Protein AF-X1EJP6-F1 (afdb_monomer_lite)

Radius of gyration: 12.08 Å; chains: 1; bounding box: 36×25×29 Å

Secondary structure (DSSP, 8-state):
-EEEEETTEEEEEEEEEETTEEEEE-SSTTSPPEEE-TT-TTEEEEEE--------

Organism: NCBI:txid412755

Foldseek 3Di:
DFFKQQQNDTDDFDWDDDPQWIWGHHPDPVDDIDIGHPPDPRMDGPGDDDDDDDDD

Sequence (56 aa):
MVIALIEDEATVKRFYRDKGKIKLQPENDAMEPIIVDPTDKNIMIIGKVEGVIRKV

InterPro domains:
  IPR015927 Peptidase S24/S26A/S26B/S26C [PF00717] (1-49)
  IPR036286 LexA/Signal peptidase-like superfamily [SSF51306] (2-54)
  IPR039418 Le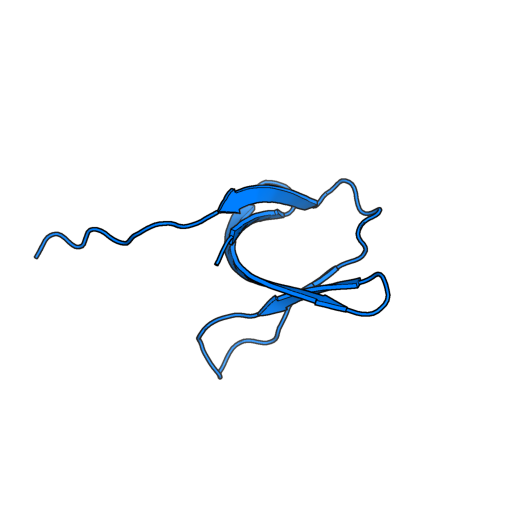xA-like [cd06529] (1-49)
  IPR050077 LexA repressor [PTHR33516] (1-56)

Structure (mmCIF, N/CA/C/O backbone):
data_AF-X1EJP6-F1
#
_entry.id   AF-X1EJP6-F1
#
loop_
_atom_site.group_PDB
_atom_site.id
_atom_site.type_symbol
_atom_site.label_atom_id
_atom_site.label_alt_id
_atom_site.label_comp_id
_atom_site.label_asym_id
_atom_site.label_entity_id
_atom_site.label_seq_id
_atom_site.pdbx_PDB_ins_code
_atom_site.Cartn_x
_atom_site.Cartn_y
_atom_site.Cartn_z
_atom_site.occupancy
_atom_site.B_iso_or_equiv
_atom_site.auth_seq_id
_atom_site.auth_comp_id
_atom_site.auth_asym_id
_atom_site.auth_atom_id
_atom_site.pdbx_PDB_model_num
ATOM 1 N N . MET A 1 1 ? -3.654 1.082 -9.501 1.00 91.44 1 MET A N 1
ATOM 2 C CA . MET A 1 1 ? -2.699 1.061 -8.372 1.00 91.44 1 MET A CA 1
ATOM 3 C C . MET A 1 1 ? -2.728 2.402 -7.674 1.00 91.44 1 MET A C 1
ATOM 5 O O . MET A 1 1 ? -3.018 3.405 -8.319 1.00 91.44 1 MET A O 1
ATOM 9 N N . VAL A 1 2 ? -2.438 2.403 -6.381 1.00 95.62 2 VAL A N 1
ATOM 10 C CA . VAL A 1 2 ? -2.307 3.612 -5.565 1.00 95.62 2 VAL A CA 1
ATOM 11 C C . VAL A 1 2 ? -0.995 3.573 -4.797 1.00 95.62 2 VAL A C 1
ATOM 13 O O . VAL A 1 2 ? -0.448 2.492 -4.560 1.00 95.62 2 VAL A O 1
ATOM 16 N N . ILE A 1 3 ? -0.531 4.754 -4.411 1.00 95.94 3 ILE A N 1
ATOM 17 C CA . ILE A 1 3 ? 0.498 4.939 -3.397 1.00 95.94 3 ILE A CA 1
ATOM 18 C C . ILE A 1 3 ? -0.239 5.112 -2.070 1.00 95.94 3 ILE A C 1
ATOM 20 O O . ILE A 1 3 ? -1.058 6.024 -1.934 1.00 95.94 3 ILE A O 1
ATOM 24 N N . ALA A 1 4 ? 0.024 4.219 -1.124 1.00 94.75 4 ALA A N 1
ATOM 25 C CA . ALA A 1 4 ? -0.506 4.274 0.231 1.00 94.75 4 ALA A CA 1
ATOM 26 C C . ALA A 1 4 ? 0.651 4.541 1.199 1.00 94.75 4 ALA A C 1
ATOM 28 O O . ALA A 1 4 ? 1.684 3.884 1.098 1.00 94.75 4 ALA A O 1
ATOM 29 N N . LEU A 1 5 ? 0.472 5.488 2.113 1.00 94.94 5 LEU A N 1
ATOM 30 C CA . LEU A 1 5 ? 1.282 5.612 3.316 1.00 94.94 5 LEU A CA 1
ATOM 31 C C . LEU A 1 5 ? 0.609 4.773 4.396 1.00 94.94 5 LEU A C 1
ATOM 33 O O . LEU A 1 5 ? -0.582 4.966 4.645 1.00 94.94 5 LEU A O 1
ATOM 37 N N . ILE A 1 6 ? 1.342 3.835 4.977 1.00 92.38 6 ILE A N 1
ATOM 38 C CA . ILE A 1 6 ? 0.908 3.058 6.136 1.00 92.38 6 ILE A CA 1
ATOM 39 C C . ILE A 1 6 ? 1.938 3.332 7.223 1.00 92.38 6 ILE A C 1
ATOM 41 O O . ILE A 1 6 ? 3.113 3.031 7.028 1.00 92.38 6 ILE A O 1
ATOM 45 N N . GLU A 1 7 ? 1.498 3.944 8.318 1.00 89.19 7 GLU A N 1
ATOM 46 C CA . GLU A 1 7 ? 2.379 4.563 9.311 1.00 89.19 7 GLU A CA 1
ATOM 47 C C . GLU A 1 7 ? 3.344 5.543 8.617 1.00 89.19 7 GLU A C 1
ATOM 49 O O . GLU A 1 7 ? 2.890 6.552 8.078 1.00 89.19 7 GLU A O 1
ATOM 54 N N . ASP A 1 8 ? 4.636 5.218 8.550 1.00 90.38 8 ASP A N 1
ATOM 55 C CA . ASP A 1 8 ? 5.666 6.013 7.871 1.00 90.38 8 ASP A CA 1
ATOM 56 C C . ASP A 1 8 ? 6.237 5.317 6.614 1.00 90.38 8 ASP A C 1
ATOM 58 O O . ASP A 1 8 ? 7.198 5.798 6.006 1.00 90.38 8 ASP A O 1
ATOM 62 N N . GLU A 1 9 ? 5.651 4.192 6.182 1.00 93.19 9 GLU A N 1
ATOM 63 C CA . GLU A 1 9 ? 6.105 3.430 5.014 1.00 93.19 9 GLU A CA 1
ATOM 64 C C . GLU A 1 9 ? 5.227 3.687 3.779 1.00 93.19 9 GLU A C 1
ATOM 66 O O . GLU A 1 9 ? 4.009 3.479 3.776 1.00 93.19 9 GLU A O 1
ATOM 71 N N . ALA A 1 10 ? 5.857 4.112 2.680 1.00 93.62 10 ALA A N 1
ATOM 72 C CA . ALA A 1 10 ? 5.186 4.284 1.396 1.00 93.62 10 ALA A CA 1
ATOM 73 C C . ALA A 1 10 ? 5.174 2.969 0.603 1.00 93.62 10 ALA A C 1
ATOM 75 O O . ALA A 1 10 ? 6.218 2.430 0.236 1.00 93.62 10 ALA A O 1
ATOM 76 N N . THR A 1 11 ? 3.981 2.488 0.256 1.00 93.56 11 THR A N 1
ATOM 77 C CA . THR A 1 11 ? 3.788 1.245 -0.491 1.00 93.56 11 THR A CA 1
ATOM 78 C C . THR A 1 11 ? 2.952 1.450 -1.747 1.00 93.56 11 THR A C 1
ATOM 80 O O . THR A 1 11 ? 2.042 2.279 -1.800 1.00 93.56 11 THR A O 1
ATOM 83 N N . VAL A 1 12 ? 3.229 0.650 -2.778 1.00 95.19 12 VAL A N 1
ATOM 84 C CA . VAL A 1 12 ? 2.421 0.614 -3.999 1.00 95.19 12 VAL A CA 1
ATOM 85 C C . VAL A 1 12 ? 1.650 -0.694 -4.050 1.00 95.19 12 VAL A C 1
ATOM 87 O O . VAL A 1 12 ? 2.235 -1.781 -4.014 1.00 95.19 12 VAL A O 1
ATOM 90 N N . LYS A 1 13 ? 0.322 -0.585 -4.115 1.00 95.25 13 LYS A N 1
ATOM 91 C CA . LYS A 1 13 ? -0.598 -1.728 -4.132 1.00 95.25 13 LYS A CA 1
ATOM 92 C C . LYS A 1 13 ? -1.782 -1.457 -5.054 1.00 95.25 13 LYS A C 1
ATOM 94 O O . LYS A 1 13 ? -2.095 -0.312 -5.409 1.00 95.25 13 LYS A O 1
ATOM 99 N N . ARG A 1 14 ? -2.475 -2.515 -5.463 1.00 95.12 14 ARG A N 1
ATOM 100 C CA . ARG A 1 14 ? -3.783 -2.381 -6.096 1.00 95.12 14 ARG A CA 1
ATOM 101 C C . ARG A 1 14 ? -4.826 -2.095 -5.027 1.00 95.12 14 ARG A C 1
ATOM 103 O O . ARG A 1 14 ? -4.937 -2.808 -4.040 1.00 95.12 14 ARG A O 1
ATOM 110 N N . PHE A 1 15 ? -5.583 -1.032 -5.243 1.00 94.44 15 PHE A N 1
ATOM 111 C CA . PHE A 1 15 ? -6.614 -0.580 -4.326 1.00 94.44 15 PHE A CA 1
ATOM 112 C C . PHE A 1 15 ? -7.966 -1.161 -4.716 1.00 94.44 15 PHE A C 1
ATOM 114 O O . PHE A 1 15 ? -8.379 -1.043 -5.871 1.00 94.44 15 PHE A O 1
ATOM 121 N N . TYR A 1 16 ? -8.664 -1.719 -3.736 1.00 94.25 16 TYR A N 1
ATOM 122 C CA . TYR A 1 16 ?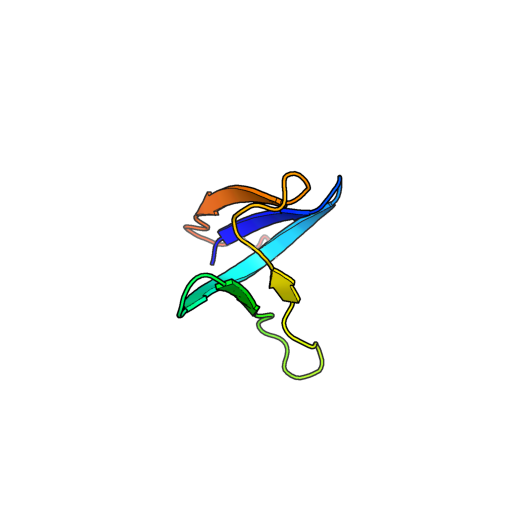 -10.068 -2.084 -3.824 1.00 94.25 16 TYR A CA 1
ATOM 123 C C . TYR A 1 16 ? -10.820 -1.492 -2.637 1.00 94.25 16 TYR A C 1
ATOM 125 O O . TYR A 1 16 ? -10.292 -1.431 -1.528 1.00 94.25 16 TYR A O 1
ATOM 133 N N . ARG A 1 17 ? -12.075 -1.103 -2.861 1.00 89.75 17 ARG A N 1
ATOM 134 C CA . ARG A 1 17 ? -12.997 -0.682 -1.807 1.00 89.75 17 ARG A CA 1
ATOM 135 C C . ARG A 1 17 ? -14.212 -1.595 -1.857 1.00 89.75 17 ARG A C 1
ATOM 137 O O . ARG A 1 17 ? -14.918 -1.588 -2.859 1.00 89.75 17 ARG A O 1
ATOM 144 N N . ASP A 1 18 ? -14.436 -2.369 -0.801 1.00 84.56 18 ASP A N 1
ATOM 145 C CA . ASP A 1 18 ? -15.576 -3.284 -0.705 1.00 84.56 18 ASP A CA 1
ATOM 146 C C . ASP A 1 18 ? -16.245 -3.175 0.664 1.00 84.56 18 ASP A C 1
ATOM 148 O O . ASP A 1 18 ? -15.569 -3.200 1.688 1.00 84.56 18 ASP A O 1
ATOM 152 N N . LYS A 1 19 ? -17.577 -3.035 0.676 1.00 83.06 19 LYS A N 1
ATOM 153 C CA . LYS A 1 19 ? -18.442 -3.069 1.877 1.00 83.06 19 LYS A CA 1
ATOM 154 C C . LYS A 1 19 ? -17.901 -2.319 3.109 1.00 83.06 19 LYS A C 1
ATOM 156 O O . LYS A 1 19 ? -18.045 -2.775 4.237 1.00 83.06 19 LYS A O 1
ATOM 161 N N . GLY A 1 20 ? -17.286 -1.156 2.898 1.00 84.00 20 GLY A N 1
ATOM 162 C CA . GLY A 1 20 ? -16.758 -0.327 3.987 1.00 84.00 20 GLY A CA 1
ATOM 163 C C . GLY A 1 20 ? -15.342 -0.676 4.450 1.00 84.00 20 GLY A C 1
ATOM 164 O O . GLY A 1 20 ? -14.873 -0.061 5.394 1.00 84.00 20 GLY A O 1
ATOM 165 N N . LYS A 1 21 ? -14.637 -1.588 3.775 1.00 89.75 21 LYS A N 1
ATOM 166 C CA . LYS A 1 21 ? -13.204 -1.847 3.965 1.00 89.75 21 LYS A CA 1
ATOM 167 C C . LYS A 1 21 ? -12.408 -1.489 2.715 1.00 89.75 21 LYS A C 1
ATOM 169 O O . LYS A 1 21 ? -12.913 -1.530 1.588 1.00 89.75 21 LYS A O 1
ATOM 174 N N . ILE A 1 22 ? -11.147 -1.139 2.921 1.00 92.62 22 ILE A N 1
ATOM 175 C CA . ILE A 1 22 ? -10.154 -0.986 1.863 1.00 92.62 22 ILE A CA 1
ATOM 176 C C . ILE A 1 22 ? -9.313 -2.265 1.832 1.00 92.62 22 ILE A C 1
ATOM 178 O O . ILE A 1 22 ? -8.917 -2.789 2.869 1.00 92.62 22 ILE A O 1
ATOM 182 N N . LYS A 1 23 ? -9.042 -2.784 0.635 1.00 94.12 23 LYS A N 1
ATOM 183 C CA . LYS A 1 23 ? -8.088 -3.872 0.418 1.00 94.12 23 LYS A CA 1
ATOM 184 C C . LYS A 1 23 ? -6.949 -3.367 -0.455 1.00 94.12 23 LYS A C 1
ATOM 186 O O . LYS A 1 23 ? -7.174 -2.954 -1.595 1.00 94.12 23 LYS A O 1
ATOM 191 N N . LEU A 1 24 ? -5.734 -3.443 0.073 1.00 94.19 24 LEU A N 1
ATOM 192 C CA . LEU A 1 24 ? -4.497 -3.172 -0.646 1.00 94.19 24 LEU A CA 1
ATOM 193 C C . LEU A 1 24 ? -3.883 -4.510 -1.063 1.00 94.19 24 LEU A C 1
ATOM 195 O O . LEU A 1 24 ? -3.274 -5.223 -0.270 1.00 94.19 24 LEU A O 1
ATOM 199 N N . GLN A 1 25 ? -4.099 -4.867 -2.323 1.00 94.75 25 GLN A N 1
ATOM 200 C CA . GLN A 1 25 ? -3.677 -6.131 -2.911 1.00 94.75 25 GLN A CA 1
ATOM 201 C C . GLN A 1 25 ? -2.274 -5.989 -3.533 1.00 94.75 25 GLN A C 1
ATOM 203 O O . GLN A 1 25 ? -2.067 -5.085 -4.351 1.00 94.75 25 GLN A O 1
ATOM 208 N N . PRO A 1 26 ? -1.305 -6.849 -3.178 1.00 94.44 26 PRO A N 1
ATOM 209 C CA . PRO A 1 26 ? -0.038 -6.948 -3.897 1.00 94.44 26 PRO A CA 1
ATOM 210 C C . PRO A 1 26 ? -0.226 -7.587 -5.280 1.00 94.44 26 PRO A C 1
ATOM 212 O O . PRO A 1 26 ? -1.115 -8.409 -5.474 1.00 94.44 26 PRO A O 1
ATOM 215 N N . GLU A 1 27 ? 0.646 -7.232 -6.225 1.00 91.19 27 GLU A N 1
ATOM 216 C CA . GLU A 1 27 ? 0.760 -7.875 -7.552 1.00 91.19 27 GLU A CA 1
ATOM 217 C C . GLU A 1 27 ? 1.752 -9.057 -7.528 1.00 91.19 27 GLU A C 1
ATOM 219 O O . GLU A 1 27 ? 2.351 -9.405 -8.540 1.00 91.19 27 GLU A O 1
ATOM 224 N N . ASN A 1 28 ? 1.991 -9.626 -6.347 1.00 92.75 28 ASN A N 1
ATOM 225 C CA . ASN A 1 28 ? 2.831 -10.798 -6.142 1.00 92.75 28 ASN A CA 1
ATOM 226 C C . ASN A 1 28 ? 2.013 -11.822 -5.352 1.00 92.75 28 ASN A C 1
ATOM 228 O O . ASN A 1 28 ? 1.636 -11.545 -4.214 1.00 92.75 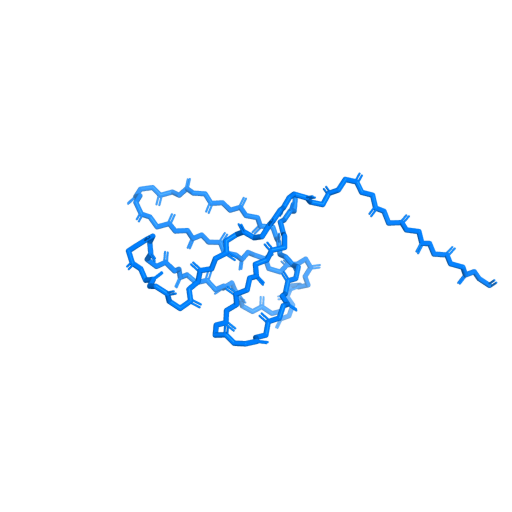28 ASN A O 1
ATOM 232 N N . ASP A 1 29 ? 1.761 -12.982 -5.958 1.00 89.81 29 ASP A N 1
ATOM 233 C CA . ASP A 1 29 ? 0.898 -14.037 -5.410 1.00 89.81 29 ASP A CA 1
ATOM 234 C C . ASP A 1 29 ? 1.430 -14.649 -4.107 1.00 89.81 29 ASP A C 1
ATOM 236 O O . ASP A 1 29 ? 0.666 -15.219 -3.334 1.00 89.81 29 ASP A O 1
ATOM 240 N N . ALA A 1 30 ? 2.729 -14.510 -3.830 1.00 94.50 30 ALA A N 1
ATOM 241 C CA . ALA A 1 30 ? 3.329 -14.962 -2.576 1.00 94.50 30 ALA A CA 1
ATOM 242 C C . ALA A 1 30 ? 3.050 -14.021 -1.386 1.00 94.50 30 ALA A C 1
ATOM 244 O O . ALA A 1 30 ? 3.449 -14.327 -0.265 1.00 94.50 30 ALA A O 1
ATOM 245 N N . MET A 1 31 ? 2.420 -12.862 -1.613 1.00 93.19 31 MET A N 1
ATOM 246 C CA . MET A 1 31 ? 2.151 -11.862 -0.579 1.00 93.19 31 MET A CA 1
ATOM 247 C C . MET A 1 31 ? 0.658 -11.774 -0.262 1.00 93.19 31 MET A C 1
ATOM 249 O O . MET A 1 31 ? -0.188 -11.703 -1.154 1.00 93.19 31 MET A O 1
ATOM 253 N N . GLU A 1 32 ? 0.334 -11.693 1.025 1.00 94.44 32 GLU A N 1
ATOM 254 C CA . GLU A 1 32 ? -1.047 -11.528 1.471 1.00 94.44 32 GLU A CA 1
ATOM 255 C C . GLU A 1 32 ? -1.555 -10.083 1.279 1.00 94.44 32 GLU A C 1
ATOM 257 O O . GLU A 1 32 ? -0.779 -9.120 1.335 1.00 94.44 32 GLU A O 1
ATOM 262 N N . PRO A 1 33 ? -2.864 -9.894 1.030 1.00 92.88 33 PRO A N 1
ATOM 263 C CA . PRO A 1 33 ? -3.466 -8.570 0.951 1.00 92.88 33 PRO A CA 1
ATOM 264 C C . PRO A 1 33 ? -3.569 -7.903 2.325 1.00 92.88 33 PRO A C 1
ATOM 266 O O . PRO A 1 33 ? -3.877 -8.544 3.326 1.00 92.88 33 PRO A O 1
ATOM 269 N N . ILE A 1 34 ? -3.432 -6.579 2.347 1.00 91.94 34 ILE A N 1
ATOM 270 C CA . ILE A 1 34 ? -3.630 -5.774 3.556 1.00 91.94 34 ILE A CA 1
ATOM 271 C C . ILE A 1 34 ? -5.086 -5.294 3.579 1.00 91.94 34 ILE A C 1
ATOM 273 O O . ILE A 1 34 ? -5.545 -4.637 2.638 1.00 91.94 34 ILE A O 1
ATOM 277 N N . ILE A 1 35 ? -5.824 -5.639 4.637 1.00 92.56 35 ILE A N 1
ATOM 278 C CA . ILE A 1 35 ? -7.224 -5.243 4.840 1.00 92.56 35 ILE A CA 1
ATOM 279 C C . ILE A 1 35 ? -7.275 -4.129 5.868 1.00 92.56 35 ILE A C 1
ATOM 281 O O . ILE A 1 35 ? -6.815 -4.307 6.991 1.00 92.56 35 ILE A O 1
ATOM 285 N N . VAL A 1 36 ? -7.863 -3.002 5.488 1.00 90.69 36 VAL A N 1
ATOM 286 C CA . VAL A 1 36 ? -7.758 -1.762 6.249 1.00 90.69 36 VAL A CA 1
ATOM 287 C C . VAL A 1 36 ? -9.101 -1.072 6.406 1.00 90.69 36 VAL A C 1
ATOM 289 O O . VAL A 1 36 ? -9.933 -1.054 5.492 1.00 90.69 36 VAL A O 1
ATOM 292 N N . ASP A 1 37 ? -9.329 -0.560 7.613 1.00 91.25 37 ASP A N 1
ATOM 293 C CA . ASP A 1 37 ? -10.519 0.208 7.952 1.00 91.25 37 ASP A CA 1
ATOM 294 C C . ASP A 1 37 ? -10.347 1.648 7.434 1.00 91.25 37 ASP A C 1
ATOM 296 O O . ASP A 1 37 ? -9.327 2.271 7.720 1.00 91.25 37 ASP A O 1
ATOM 300 N N . PRO A 1 38 ? -11.304 2.213 6.677 1.00 87.25 38 PRO A N 1
ATOM 301 C CA . PRO A 1 38 ? -11.216 3.589 6.186 1.00 87.25 38 PRO A CA 1
ATOM 302 C C . PRO A 1 38 ? -11.144 4.659 7.283 1.00 87.25 38 PRO A C 1
ATOM 304 O O . PRO A 1 38 ? -10.857 5.812 6.970 1.00 87.25 38 PRO A O 1
ATOM 307 N N . THR A 1 39 ? -11.477 4.317 8.530 1.00 90.00 39 THR A N 1
ATOM 308 C CA . THR A 1 39 ? -11.382 5.215 9.689 1.00 90.00 39 THR A CA 1
ATOM 309 C C . THR A 1 39 ? -10.011 5.183 10.365 1.00 90.00 39 THR A C 1
ATOM 311 O O . THR A 1 39 ? -9.745 6.027 11.225 1.00 90.00 39 THR A O 1
ATOM 314 N N . ASP A 1 40 ? -9.134 4.253 9.972 1.00 91.06 40 ASP A N 1
ATOM 315 C CA . ASP A 1 40 ? -7.769 4.179 10.479 1.00 91.06 40 ASP A CA 1
ATOM 316 C C . ASP A 1 40 ? -6.953 5.390 10.001 1.00 91.06 40 ASP A C 1
ATOM 318 O O . ASP A 1 40 ? -6.783 5.628 8.805 1.00 91.06 40 ASP A O 1
ATOM 322 N N . LYS A 1 41 ? -6.447 6.170 10.960 1.00 88.00 41 LYS A N 1
ATOM 323 C CA . LYS A 1 41 ? -5.665 7.385 10.697 1.00 88.00 41 LYS A CA 1
ATOM 324 C C . LYS A 1 41 ? -4.221 7.097 10.308 1.00 88.00 41 LYS A C 1
ATOM 326 O O . LYS A 1 41 ? -3.565 7.992 9.785 1.00 88.00 41 LYS A O 1
ATOM 331 N N . ASN A 1 42 ? -3.738 5.881 10.542 1.00 90.69 42 ASN A N 1
ATOM 332 C CA . ASN A 1 42 ? -2.384 5.484 10.173 1.00 90.69 42 ASN A CA 1
ATOM 333 C C . ASN A 1 42 ? -2.261 5.188 8.675 1.00 90.69 42 ASN A C 1
ATOM 335 O O . ASN A 1 42 ? -1.196 4.781 8.222 1.00 90.69 42 ASN A O 1
ATOM 339 N N . ILE A 1 43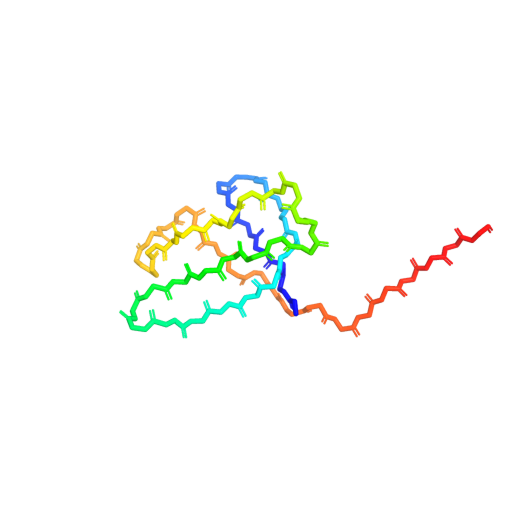 ? -3.340 5.351 7.898 1.00 90.81 43 ILE A N 1
ATOM 340 C CA . ILE A 1 43 ? -3.369 4.986 6.487 1.00 90.81 43 ILE A CA 1
ATOM 341 C C . ILE A 1 43 ? -3.870 6.140 5.647 1.00 90.81 43 ILE A C 1
ATOM 343 O O . ILE A 1 43 ? -4.974 6.650 5.824 1.00 90.81 43 ILE A O 1
ATOM 347 N N . MET A 1 44 ? -3.063 6.505 4.659 1.00 93.06 44 MET A N 1
ATOM 348 C CA . MET A 1 44 ? -3.372 7.594 3.751 1.00 93.06 44 MET A CA 1
ATOM 349 C C . MET A 1 44 ? -3.099 7.184 2.311 1.00 93.06 44 MET A C 1
ATOM 351 O O . MET A 1 44 ? -2.008 6.743 1.963 1.00 93.06 44 MET A O 1
ATOM 355 N N . ILE A 1 45 ? -4.084 7.369 1.432 1.00 92.69 45 ILE A N 1
ATOM 356 C CA . ILE A 1 45 ? -3.849 7.265 -0.010 1.00 92.69 45 ILE A CA 1
ATOM 357 C C . ILE A 1 45 ? -3.215 8.576 -0.474 1.00 92.69 45 ILE A C 1
ATOM 359 O O . ILE A 1 45 ? -3.882 9.606 -0.509 1.00 92.69 45 ILE A O 1
ATOM 363 N N . ILE A 1 46 ? -1.931 8.531 -0.829 1.00 94.69 46 ILE A N 1
ATOM 364 C CA . ILE A 1 46 ? -1.162 9.709 -1.255 1.00 94.69 46 ILE A CA 1
ATOM 365 C C . ILE A 1 46 ? -1.489 10.072 -2.709 1.00 94.69 46 ILE A C 1
ATOM 367 O O . ILE A 1 46 ? -1.507 11.243 -3.079 1.00 94.69 46 ILE A O 1
ATOM 371 N N . GLY A 1 47 ? -1.757 9.074 -3.555 1.00 94.94 47 GLY A N 1
ATOM 372 C CA . GLY A 1 47 ? -2.051 9.318 -4.963 1.00 94.94 47 GLY A CA 1
ATOM 373 C C . GLY A 1 47 ? -2.296 8.059 -5.785 1.00 94.94 47 GLY A C 1
ATOM 374 O O . GLY A 1 47 ? -2.168 6.928 -5.310 1.00 94.94 47 GLY A O 1
ATOM 375 N N . LYS A 1 48 ? -2.653 8.263 -7.053 1.00 95.69 48 LYS A N 1
ATOM 376 C CA . LYS A 1 48 ? -2.820 7.205 -8.054 1.00 95.69 48 LYS A CA 1
ATOM 377 C C . LYS A 1 48 ? -1.522 7.029 -8.843 1.00 95.69 48 LYS A C 1
ATOM 379 O O . LYS A 1 48 ? -0.863 8.003 -9.189 1.00 95.69 48 LYS A O 1
ATOM 384 N N . VAL A 1 49 ? -1.169 5.783 -9.146 1.00 95.94 49 VAL A N 1
ATOM 385 C CA . VAL A 1 49 ? -0.037 5.477 -10.033 1.00 95.94 49 VAL A CA 1
ATOM 386 C C . VAL A 1 49 ? -0.500 5.567 -11.487 1.00 95.94 49 VAL A C 1
ATOM 388 O O . VAL A 1 49 ? -1.424 4.845 -11.864 1.00 95.94 49 VAL A O 1
ATOM 391 N N . GLU A 1 50 ? 0.148 6.418 -12.288 1.00 95.81 50 GLU A N 1
ATOM 392 C CA . GLU A 1 50 ? -0.170 6.616 -13.717 1.00 95.81 50 GLU A CA 1
ATOM 393 C C . GLU A 1 50 ? 0.804 5.905 -14.673 1.00 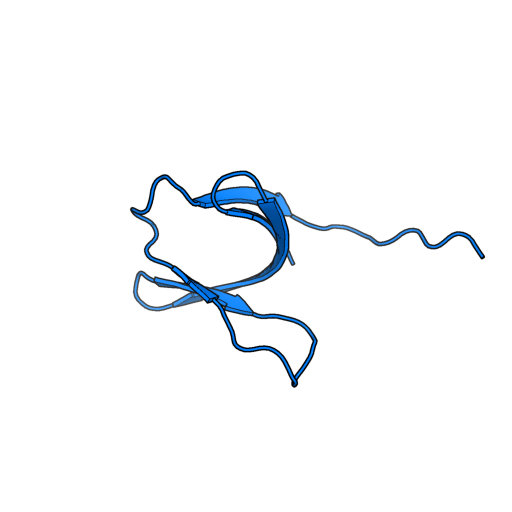95.81 50 GLU A C 1
ATOM 395 O O . GLU A 1 50 ? 0.421 5.543 -15.781 1.00 95.81 50 GLU A O 1
ATOM 400 N N . GLY A 1 51 ? 2.050 5.649 -14.267 1.00 93.94 51 GLY A N 1
ATOM 401 C CA . GLY A 1 51 ? 3.032 5.007 -15.141 1.00 93.94 51 GLY A CA 1
ATOM 402 C C . GLY A 1 51 ? 4.291 4.553 -14.413 1.00 93.94 51 GLY A C 1
ATOM 403 O O . GLY A 1 51 ? 4.525 4.918 -13.262 1.00 93.94 51 GLY A O 1
ATOM 404 N N . VAL A 1 52 ? 5.098 3.741 -15.097 1.00 93.75 52 VAL A N 1
ATOM 405 C CA . VAL A 1 52 ? 6.392 3.244 -14.612 1.00 93.75 52 VAL A CA 1
ATOM 406 C C . VAL A 1 52 ? 7.460 3.617 -15.629 1.00 93.75 52 VAL A C 1
ATOM 408 O O . VAL A 1 52 ? 7.319 3.325 -16.814 1.00 93.75 52 VAL A O 1
ATOM 411 N N . ILE A 1 53 ? 8.541 4.237 -15.160 1.00 95.69 53 ILE A N 1
ATOM 412 C CA . ILE A 1 53 ? 9.729 4.517 -15.967 1.00 95.69 53 ILE A CA 1
ATOM 413 C C . ILE A 1 53 ? 10.826 3.573 -15.492 1.00 95.69 53 ILE A C 1
ATOM 415 O O . ILE A 1 53 ? 11.211 3.596 -14.325 1.00 95.69 53 ILE A O 1
ATOM 419 N N . ARG A 1 54 ? 11.335 2.742 -16.401 1.00 96.00 54 ARG A N 1
ATOM 420 C CA . ARG A 1 54 ? 12.461 1.847 -16.138 1.00 96.00 54 ARG A CA 1
ATOM 421 C C . ARG A 1 54 ? 13.634 2.277 -17.003 1.00 96.00 54 ARG A C 1
ATOM 423 O O . ARG A 1 54 ? 13.562 2.179 -18.223 1.00 96.00 54 ARG A O 1
ATOM 430 N N . LYS A 1 55 ? 14.709 2.741 -16.368 1.00 93.94 55 LYS A N 1
ATOM 431 C CA . LYS A 1 55 ? 15.996 2.913 -17.039 1.00 93.94 55 LYS A CA 1
ATOM 432 C C . LYS A 1 55 ? 16.712 1.563 -17.034 1.00 93.94 55 LYS A C 1
ATOM 434 O O . LYS A 1 55 ? 16.827 0.949 -15.974 1.00 93.94 55 LYS A O 1
ATOM 439 N N . VAL A 1 56 ? 17.104 1.101 -18.217 1.00 86.88 56 VAL A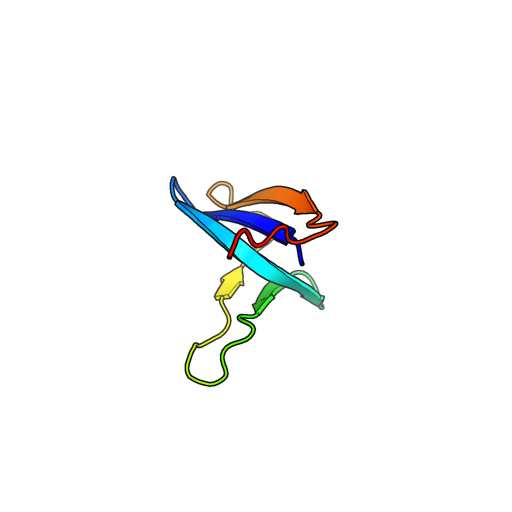 N 1
ATOM 440 C CA . VAL A 1 56 ? 17.975 -0.067 -18.408 1.00 86.88 56 VAL A CA 1
ATOM 441 C C . VAL A 1 56 ? 19.425 0.368 -18.526 1.00 86.88 56 VAL A C 1
ATOM 443 O O . VAL A 1 56 ? 19.652 1.517 -18.974 1.00 86.88 56 VAL A O 1
#

pLDDT: mean 92.44, std 3.06, range [83.06, 96.0]